Protein AF-A0A7I8ERW8-F1 (afdb_monomer_lite)

pLDDT: mean 75.4, std 16.13, range [42.84, 96.75]

Foldseek 3Di:
DVVVVVVVVVVVVVVVCPVVCDQCVPQDDQAQAPVHHDLVNLLVNLLSVLCVVVVHNDDDPVCVVVSNVSSVVSSVVVVVVRVPDDDPDHGDYPVVVVVVVVVVVCVVPVD

Secondary structure (DSSP, 8-state):
--HHHHHHHHHHHHHTTTTTTTTGGG----SSEESPPPHHHHHHHHHHHHHHHHS-SS--TTTHHHHHHHHHHHHHHHHHHHHH----SPPEEHHHHHHHHHHHHHHHH--

Sequence (111 aa):
MHLLRYVAERKRRVALTIEETCMCRNIKPLFNFEPPVTEDDIRSASLQFVRKVSGFNKPSKANEAAFLAAVDEIAAVTSNLLSSLETNAPPRNRAEEEALAQVRAAQRFSK

Structure (mmCIF, N/CA/C/O backbone):
data_AF-A0A7I8ERW8-F1
#
_entry.id   AF-A0A7I8ERW8-F1
#
loop_
_atom_site.group_PDB
_atom_site.id
_atom_site.type_symbol
_atom_site.label_atom_id
_atom_site.label_alt_id
_atom_site.label_comp_id
_atom_site.label_asym_id
_atom_site.label_entity_id
_atom_site.label_seq_id
_atom_site.pdbx_PDB_ins_code
_atom_site.Cartn_x
_atom_site.Cartn_y
_atom_site.Cartn_z
_atom_site.occupancy
_atom_site.B_iso_or_equiv
_atom_site.auth_seq_id
_atom_site.auth_comp_id
_atom_site.auth_asym_id
_atom_site.auth_atom_id
_atom_site.pdbx_PDB_model_num
ATOM 1 N N . MET A 1 1 ? 27.845 5.654 37.913 1.00 54.69 1 MET A N 1
ATOM 2 C CA . MET A 1 1 ? 28.327 4.849 36.762 1.00 54.69 1 MET A CA 1
ATOM 3 C C . MET A 1 1 ? 27.248 3.992 36.068 1.00 54.69 1 MET A C 1
ATOM 5 O O . MET A 1 1 ? 27.590 3.267 35.145 1.00 54.69 1 MET A O 1
ATOM 9 N N . HIS A 1 2 ? 25.953 4.103 36.415 1.00 54.03 2 HIS A N 1
ATOM 10 C CA . HIS A 1 2 ? 24.856 3.399 35.712 1.00 54.03 2 HIS A CA 1
ATOM 11 C C . HIS A 1 2 ? 24.077 4.286 34.719 1.00 54.03 2 HIS A C 1
ATOM 13 O O . HIS A 1 2 ? 23.661 3.818 33.664 1.00 54.03 2 HIS A O 1
ATOM 19 N N . LEU A 1 3 ? 23.950 5.589 34.997 1.00 53.38 3 LEU A N 1
ATOM 20 C CA . LEU A 1 3 ? 23.164 6.509 34.163 1.00 53.38 3 LEU A CA 1
ATOM 21 C C . LEU A 1 3 ? 23.802 6.780 32.786 1.00 53.38 3 LEU A C 1
ATOM 23 O O . LEU A 1 3 ? 23.107 6.886 31.780 1.00 53.38 3 LEU A O 1
ATOM 27 N N . LEU A 1 4 ? 25.136 6.828 32.720 1.00 53.00 4 LEU A N 1
ATOM 28 C CA . LEU A 1 4 ? 25.866 7.031 31.463 1.00 53.00 4 LEU A CA 1
ATOM 29 C C . LEU A 1 4 ? 25.778 5.809 30.535 1.00 53.00 4 LEU A C 1
ATOM 31 O O . LEU A 1 4 ? 25.710 5.975 29.319 1.00 53.00 4 LEU A O 1
ATOM 35 N N . ARG A 1 5 ? 25.699 4.592 31.097 1.00 55.12 5 ARG A N 1
ATOM 36 C CA . ARG A 1 5 ? 25.456 3.361 30.326 1.00 55.12 5 ARG A CA 1
ATOM 37 C C . ARG A 1 5 ? 24.033 3.330 29.773 1.00 55.12 5 ARG A C 1
ATOM 39 O O . ARG A 1 5 ? 23.873 3.075 28.588 1.00 55.12 5 ARG A O 1
ATOM 46 N N . TYR A 1 6 ? 23.034 3.734 30.563 1.00 51.66 6 TYR A N 1
ATOM 47 C CA . TYR A 1 6 ? 21.642 3.845 30.108 1.00 51.66 6 TYR A CA 1
ATOM 48 C C . TYR A 1 6 ? 21.466 4.845 28.951 1.00 51.66 6 TYR A C 1
ATOM 50 O O . TYR A 1 6 ? 20.807 4.541 27.958 1.00 51.66 6 TYR A O 1
ATOM 58 N N . VAL A 1 7 ? 22.088 6.028 29.025 1.00 53.44 7 VAL A N 1
ATOM 59 C CA . VAL A 1 7 ? 22.027 7.027 27.938 1.00 53.44 7 VAL A CA 1
ATOM 60 C C . VAL A 1 7 ? 22.772 6.544 26.684 1.00 53.44 7 VAL A C 1
ATOM 62 O O . VAL A 1 7 ? 22.296 6.774 25.570 1.00 53.44 7 VAL A O 1
ATOM 65 N N . ALA A 1 8 ? 23.891 5.828 26.835 1.00 52.03 8 ALA A N 1
ATOM 66 C CA . ALA A 1 8 ? 24.631 5.237 25.717 1.00 52.03 8 ALA A CA 1
ATOM 67 C C . ALA A 1 8 ? 23.882 4.056 25.061 1.00 52.03 8 ALA A C 1
ATOM 69 O O . ALA A 1 8 ? 23.830 3.962 23.834 1.00 52.03 8 ALA A O 1
ATOM 70 N N . GLU A 1 9 ? 23.240 3.196 25.854 1.00 49.62 9 GLU A N 1
ATOM 71 C CA . GLU A 1 9 ? 22.390 2.092 25.389 1.00 49.62 9 GLU A CA 1
ATOM 72 C C . GLU A 1 9 ? 21.111 2.604 24.714 1.00 49.62 9 GLU A C 1
ATOM 74 O O . GLU A 1 9 ? 20.694 2.071 23.684 1.00 49.62 9 GLU A O 1
ATOM 79 N N . ARG A 1 10 ? 20.528 3.700 25.217 1.00 48.06 10 ARG A N 1
ATOM 80 C CA . ARG A 1 10 ? 19.385 4.376 24.588 1.00 48.06 10 ARG A CA 1
ATOM 81 C C . ARG A 1 10 ? 19.774 5.040 23.263 1.00 48.06 10 ARG A C 1
ATOM 83 O O . ARG A 1 10 ? 19.028 4.915 22.297 1.00 48.06 10 ARG A O 1
ATOM 90 N N . LYS A 1 11 ? 20.954 5.671 23.170 1.00 42.91 11 LYS A N 1
ATOM 91 C CA . LYS A 1 11 ? 21.486 6.212 21.902 1.00 42.91 11 LYS A CA 1
ATOM 92 C C . LYS A 1 11 ? 21.768 5.117 20.864 1.00 42.91 11 LYS A C 1
ATOM 94 O O . LYS A 1 11 ? 21.465 5.328 19.694 1.00 42.91 11 LYS A O 1
ATOM 99 N N . ARG A 1 12 ? 22.264 3.938 21.271 1.00 44.75 12 ARG A N 1
ATOM 100 C CA . ARG A 1 12 ? 22.425 2.783 20.360 1.00 44.75 12 ARG A CA 1
ATOM 101 C C . ARG A 1 12 ? 21.091 2.211 19.877 1.00 44.75 12 ARG A C 1
ATOM 103 O O . ARG A 1 12 ? 20.984 1.850 18.712 1.00 44.75 12 ARG A O 1
ATOM 110 N N . ARG A 1 13 ? 20.063 2.175 20.735 1.00 43.12 13 ARG A N 1
ATOM 111 C CA . ARG A 1 13 ? 18.720 1.695 20.362 1.00 43.12 13 ARG A CA 1
ATOM 112 C C . ARG A 1 13 ? 18.009 2.630 19.375 1.00 43.12 13 ARG A C 1
ATOM 114 O O . ARG A 1 13 ? 17.276 2.156 18.521 1.00 43.12 13 ARG A O 1
ATOM 121 N N . VAL A 1 14 ? 18.262 3.939 19.462 1.00 46.88 14 VAL A N 1
ATOM 122 C CA . VAL A 1 14 ? 17.713 4.944 18.532 1.00 46.88 14 VAL A CA 1
ATOM 123 C C . VAL A 1 14 ? 18.411 4.906 17.164 1.00 46.88 14 VAL A C 1
ATOM 125 O O . VAL A 1 14 ? 17.751 5.099 16.148 1.00 46.88 14 VAL A O 1
ATOM 128 N N . ALA A 1 15 ? 19.711 4.599 17.103 1.00 42.84 15 ALA A N 1
ATOM 129 C CA . ALA A 1 15 ? 20.450 4.527 15.837 1.00 42.84 15 ALA A CA 1
ATOM 130 C C . ALA A 1 15 ? 19.991 3.372 14.920 1.00 42.84 15 ALA A C 1
ATOM 132 O O . ALA A 1 15 ? 19.903 3.570 13.713 1.00 42.84 15 ALA A O 1
ATOM 133 N N . LEU A 1 16 ? 19.610 2.215 15.479 1.00 46.38 16 LEU A N 1
ATOM 134 C CA . LEU A 1 16 ? 19.074 1.077 14.707 1.00 46.38 16 LEU A CA 1
ATOM 135 C C . LEU A 1 16 ? 17.663 1.321 14.139 1.00 46.38 16 LEU A C 1
ATOM 137 O O . LEU A 1 16 ? 17.261 0.645 13.204 1.00 46.38 16 LEU A O 1
ATOM 141 N N . THR A 1 17 ? 16.924 2.309 14.651 1.00 47.44 17 THR A N 1
ATOM 142 C CA . THR A 1 17 ? 15.575 2.664 14.159 1.00 47.44 17 THR A CA 1
ATOM 143 C C . THR A 1 17 ? 15.559 3.773 13.095 1.00 47.44 17 THR A C 1
ATOM 145 O O . THR A 1 17 ? 14.505 4.084 12.537 1.00 47.44 17 THR A O 1
ATOM 148 N N . ILE A 1 18 ? 16.698 4.416 12.807 1.00 47.62 18 ILE A N 1
ATOM 149 C CA . ILE A 1 18 ? 16.743 5.579 11.899 1.00 47.62 18 ILE A CA 1
ATOM 150 C C . ILE A 1 18 ? 16.834 5.167 10.415 1.00 47.62 18 ILE A C 1
ATOM 152 O O . ILE A 1 18 ? 16.300 5.885 9.571 1.00 47.62 18 ILE A O 1
ATOM 156 N N . GLU A 1 19 ? 17.376 3.991 10.072 1.00 45.91 19 GLU A N 1
ATOM 157 C CA . GLU A 1 19 ? 17.360 3.510 8.673 1.00 45.91 19 GLU A CA 1
ATOM 158 C C . GLU A 1 19 ? 15.970 3.039 8.192 1.00 45.91 19 GLU A C 1
ATOM 160 O O . GLU A 1 19 ? 15.644 3.161 7.008 1.00 45.91 19 GLU A O 1
ATOM 165 N N . GLU A 1 20 ? 15.093 2.587 9.095 1.00 50.09 20 GLU A N 1
ATOM 166 C CA . GLU A 1 20 ? 13.735 2.130 8.747 1.00 50.09 20 GLU A CA 1
ATOM 167 C C . GLU A 1 20 ? 12.708 3.269 8.587 1.00 50.09 20 GLU A C 1
ATOM 169 O O . GLU A 1 20 ? 11.660 3.100 7.961 1.00 50.09 20 GLU A O 1
ATOM 174 N N . THR A 1 21 ? 12.981 4.464 9.120 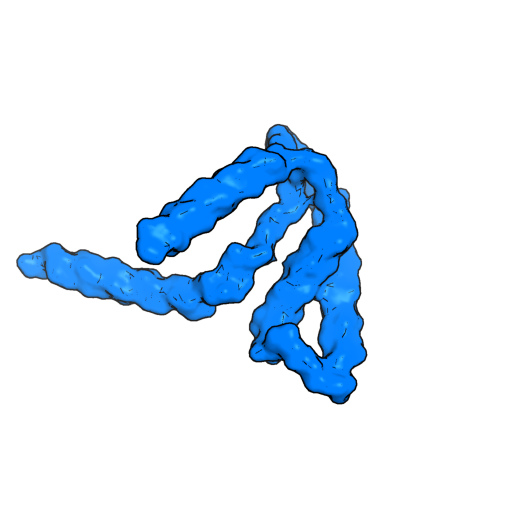1.00 48.59 21 THR A N 1
ATOM 175 C CA . THR A 1 21 ? 11.937 5.475 9.382 1.00 48.59 21 THR A CA 1
ATOM 176 C C . THR A 1 21 ? 11.770 6.562 8.318 1.00 48.59 21 THR A C 1
ATOM 178 O O . THR A 1 21 ? 10.854 7.378 8.432 1.00 48.59 21 THR A O 1
ATOM 181 N N . CYS A 1 22 ? 12.586 6.584 7.261 1.00 52.81 22 CYS A N 1
ATOM 182 C CA . CYS A 1 22 ? 12.524 7.651 6.253 1.00 52.81 22 CYS A CA 1
ATOM 183 C C . CYS A 1 22 ? 11.396 7.465 5.207 1.00 52.81 22 CYS A C 1
ATOM 185 O O . CYS A 1 22 ? 10.795 8.452 4.792 1.00 52.81 22 CYS A O 1
ATOM 187 N N . MET A 1 23 ? 11.032 6.228 4.825 1.00 53.75 23 MET A N 1
ATOM 188 C CA . MET A 1 23 ? 10.088 5.974 3.708 1.00 53.75 23 MET A CA 1
ATOM 189 C C . MET A 1 23 ? 8.859 5.130 4.066 1.00 53.75 23 MET A C 1
ATOM 191 O O . MET A 1 23 ? 7.760 5.430 3.603 1.00 53.75 23 MET A O 1
ATOM 195 N N . CYS A 1 24 ? 8.986 4.159 4.976 1.00 51.44 24 CYS A N 1
ATOM 196 C CA . CYS A 1 24 ? 7.839 3.385 5.472 1.00 51.44 24 CYS A CA 1
ATOM 197 C C . CYS A 1 24 ? 6.888 4.226 6.346 1.00 51.44 24 CYS A C 1
ATOM 199 O O . CYS A 1 24 ? 5.822 3.766 6.735 1.00 51.44 24 CYS A O 1
ATOM 201 N N . ARG A 1 25 ? 7.244 5.489 6.629 1.00 54.44 25 ARG A N 1
ATOM 202 C CA . ARG A 1 25 ? 6.441 6.436 7.414 1.00 54.44 25 ARG A CA 1
ATOM 203 C C . ARG A 1 25 ? 5.151 6.895 6.723 1.00 54.44 25 ARG A C 1
ATOM 205 O O . ARG A 1 25 ? 4.335 7.521 7.393 1.00 54.44 25 ARG A O 1
ATOM 212 N N . ASN A 1 26 ? 4.991 6.623 5.423 1.00 61.88 26 ASN A N 1
ATOM 213 C CA . ASN A 1 26 ? 3.840 7.058 4.623 1.00 61.88 26 ASN A CA 1
ATOM 214 C C . ASN A 1 26 ? 2.982 5.901 4.073 1.00 61.88 26 ASN A C 1
ATOM 216 O O . ASN A 1 26 ? 1.980 6.158 3.412 1.00 61.88 26 ASN A O 1
ATOM 220 N N . ILE A 1 27 ? 3.356 4.641 4.338 1.00 74.00 27 ILE A N 1
ATOM 221 C CA . ILE A 1 27 ? 2.501 3.483 4.049 1.00 74.00 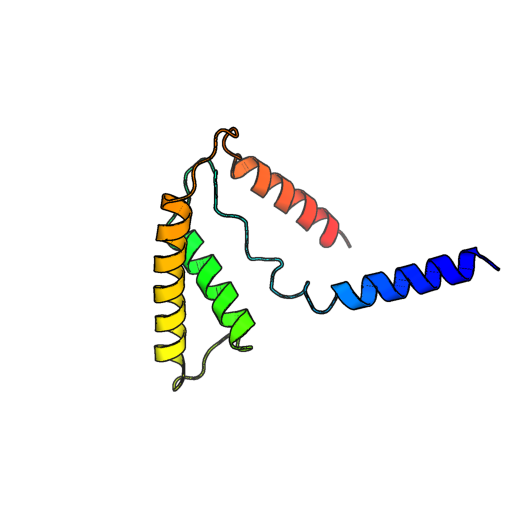27 ILE A CA 1
ATOM 222 C C . ILE A 1 27 ? 1.539 3.344 5.231 1.00 74.00 27 ILE A C 1
ATOM 224 O O . ILE A 1 27 ? 1.950 3.006 6.341 1.00 74.00 27 ILE A O 1
ATOM 228 N N . LYS A 1 28 ? 0.268 3.689 5.013 1.00 75.25 28 LYS A N 1
ATOM 229 C CA . LYS A 1 28 ? -0.773 3.644 6.045 1.00 75.25 28 LYS A CA 1
ATOM 230 C C . LYS A 1 28 ? -1.396 2.241 6.105 1.00 75.25 28 LYS A C 1
ATOM 232 O O . LYS A 1 28 ? -1.534 1.611 5.059 1.00 75.25 28 LYS A O 1
ATOM 237 N N . PRO A 1 29 ? -1.812 1.755 7.289 1.00 82.56 29 PRO A N 1
ATOM 238 C CA . PRO A 1 29 ? -2.709 0.607 7.372 1.00 82.56 29 PRO A CA 1
ATOM 239 C C . PRO A 1 29 ? -3.989 0.895 6.576 1.00 82.56 29 PRO A C 1
ATOM 241 O O . PRO A 1 29 ? -4.545 1.980 6.714 1.00 82.56 29 PRO A O 1
ATOM 244 N N . LEU A 1 30 ? -4.432 -0.058 5.753 1.00 84.81 30 LEU A N 1
ATOM 245 C CA . LEU A 1 30 ? -5.610 0.088 4.882 1.00 84.81 30 LEU A CA 1
ATOM 246 C C . LEU A 1 30 ? -6.814 -0.761 5.327 1.00 84.81 30 LEU A C 1
ATOM 248 O O . LEU A 1 30 ? -7.927 -0.544 4.860 1.00 84.81 30 LEU A O 1
ATOM 252 N N . 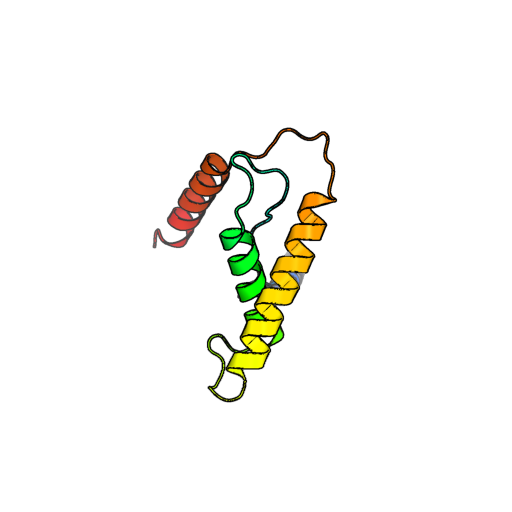PHE A 1 31 ? -6.602 -1.720 6.231 1.00 84.25 31 PHE A N 1
ATOM 253 C CA . PHE A 1 31 ? -7.628 -2.659 6.683 1.00 84.25 31 PHE A CA 1
ATOM 254 C C . PHE A 1 31 ? -8.557 -2.059 7.750 1.00 84.25 31 PHE A C 1
ATOM 256 O O . PHE A 1 31 ? -8.091 -1.348 8.643 1.00 84.25 31 PHE A O 1
ATOM 263 N N . ASN A 1 32 ? -9.843 -2.426 7.694 1.00 80.88 32 ASN A N 1
ATOM 264 C CA . ASN A 1 32 ? -10.877 -2.098 8.683 1.00 80.88 32 ASN A CA 1
ATOM 265 C C . ASN A 1 32 ? -11.119 -0.589 8.881 1.00 80.88 32 ASN A C 1
ATOM 267 O O . ASN A 1 32 ? -11.105 -0.099 10.011 1.00 80.88 32 ASN A O 1
ATOM 271 N N . PHE A 1 33 ? -11.305 0.147 7.782 1.00 80.38 33 PHE A N 1
ATOM 272 C CA . PHE A 1 33 ? -11.608 1.581 7.792 1.00 80.38 33 PHE A CA 1
ATOM 273 C C . PHE A 1 33 ? -13.025 1.887 7.309 1.00 80.38 33 PHE A C 1
ATOM 275 O O . PHE A 1 33 ? -13.526 1.230 6.399 1.00 80.38 33 PHE A O 1
ATOM 282 N N . GLU A 1 34 ? -13.614 2.943 7.871 1.00 73.25 34 GLU A N 1
ATOM 283 C CA . GLU A 1 34 ? -14.858 3.551 7.402 1.00 73.25 34 GLU A CA 1
ATOM 284 C C . GLU A 1 34 ? -14.604 5.027 7.026 1.00 73.25 34 GLU A C 1
ATOM 286 O O . GLU A 1 34 ? -14.069 5.781 7.853 1.00 73.25 34 GLU A O 1
ATOM 291 N N . PRO A 1 35 ? -14.924 5.464 5.788 1.00 73.69 35 PRO A N 1
ATOM 292 C CA . PRO A 1 35 ? -15.379 4.673 4.632 1.00 73.69 35 PRO A CA 1
ATOM 293 C C . PRO A 1 35 ? -14.335 3.640 4.142 1.00 73.69 35 PRO A C 1
ATOM 295 O O . PRO A 1 35 ? -13.144 3.779 4.456 1.00 73.69 35 PRO A O 1
ATOM 298 N N . PRO A 1 36 ? -14.769 2.601 3.393 1.00 76.50 36 PRO A N 1
ATOM 299 C CA . PRO A 1 36 ? -13.900 1.515 2.945 1.00 76.50 36 PRO A CA 1
ATOM 300 C C . PRO A 1 36 ? -12.749 2.018 2.076 1.00 76.50 36 PRO A C 1
ATOM 302 O O . PRO A 1 36 ? -12.799 3.105 1.493 1.00 76.50 36 PRO A O 1
ATOM 305 N N . VAL A 1 37 ? -11.685 1.215 2.004 1.00 83.19 37 VAL A N 1
ATOM 306 C CA . VAL A 1 37 ? -10.504 1.578 1.226 1.00 83.19 37 VAL A CA 1
ATOM 307 C C . VAL A 1 37 ? -10.810 1.671 -0.264 1.00 83.19 37 VAL A C 1
ATOM 309 O O . VAL A 1 37 ? -11.539 0.842 -0.801 1.00 83.19 37 VAL A O 1
ATOM 312 N N . THR A 1 38 ? -10.246 2.682 -0.925 1.00 87.31 38 THR A N 1
ATOM 313 C CA . THR A 1 38 ? -10.374 2.848 -2.376 1.00 87.31 38 THR A CA 1
ATOM 314 C C . THR A 1 38 ? -9.213 2.176 -3.105 1.00 87.31 38 THR A C 1
ATOM 316 O O . THR A 1 38 ? -8.128 2.001 -2.545 1.00 87.31 38 THR A O 1
ATOM 319 N N . GLU A 1 39 ? -9.414 1.841 -4.379 1.00 87.00 39 GLU A N 1
ATOM 320 C CA . GLU A 1 39 ? -8.358 1.292 -5.241 1.00 87.00 39 GLU A CA 1
ATOM 321 C C . GLU A 1 39 ? -7.159 2.255 -5.353 1.00 87.00 39 GLU A C 1
ATOM 323 O O . GLU A 1 39 ? -6.005 1.829 -5.349 1.00 87.00 39 GLU A O 1
ATOM 328 N N . ASP A 1 40 ? -7.410 3.570 -5.358 1.00 87.38 40 ASP A N 1
ATOM 329 C CA . ASP A 1 40 ? -6.365 4.599 -5.394 1.00 87.38 40 ASP A CA 1
ATOM 330 C C . ASP A 1 40 ? -5.491 4.604 -4.133 1.00 87.38 40 ASP A C 1
ATOM 332 O O . ASP A 1 40 ? -4.276 4.822 -4.219 1.00 87.38 40 ASP A O 1
ATOM 336 N N . ASP A 1 41 ? -6.072 4.324 -2.962 1.00 86.44 41 ASP A N 1
ATOM 337 C CA . ASP A 1 41 ? -5.322 4.183 -1.709 1.00 86.44 41 ASP A CA 1
ATOM 338 C C . ASP A 1 41 ? -4.388 2.966 -1.768 1.00 86.44 41 ASP A C 1
ATOM 340 O O . ASP A 1 41 ? -3.216 3.046 -1.380 1.00 86.44 41 ASP A O 1
ATOM 344 N N . ILE A 1 42 ? -4.892 1.847 -2.297 1.00 90.56 42 ILE A N 1
ATOM 345 C CA . ILE A 1 42 ? -4.134 0.603 -2.477 1.00 90.56 42 ILE A CA 1
ATOM 346 C C . ILE A 1 42 ? -3.000 0.814 -3.484 1.00 90.56 42 ILE A C 1
ATOM 348 O O . ILE A 1 42 ? -1.841 0.475 -3.210 1.00 90.56 42 ILE A O 1
ATOM 352 N N . ARG A 1 43 ? -3.298 1.436 -4.629 1.00 91.38 43 ARG A N 1
ATOM 353 C CA . ARG A 1 43 ? -2.310 1.784 -5.656 1.00 91.38 43 ARG A CA 1
ATOM 354 C C . ARG A 1 43 ? -1.243 2.724 -5.100 1.00 91.38 43 ARG A C 1
ATOM 356 O O . ARG A 1 43 ? -0.053 2.530 -5.349 1.00 91.38 43 ARG A O 1
ATOM 363 N N . SER A 1 44 ? -1.643 3.712 -4.303 1.00 89.62 44 SER A N 1
ATOM 364 C CA . SER A 1 44 ? -0.725 4.656 -3.661 1.00 89.62 44 SER A CA 1
ATOM 365 C C . SER A 1 44 ? 0.200 3.967 -2.658 1.00 89.62 44 SER A C 1
ATOM 367 O O . SER A 1 44 ? 1.401 4.246 -2.645 1.00 89.62 44 SER A O 1
ATOM 369 N N . ALA A 1 45 ? -0.316 3.041 -1.845 1.00 90.00 45 ALA A N 1
ATOM 370 C CA . ALA A 1 45 ? 0.502 2.239 -0.937 1.00 90.00 45 ALA A CA 1
ATOM 371 C C . ALA A 1 45 ? 1.498 1.354 -1.707 1.00 90.00 45 ALA A C 1
ATOM 373 O O . ALA A 1 45 ? 2.688 1.326 -1.378 1.00 90.00 45 ALA A O 1
ATOM 374 N N . SER A 1 46 ? 1.034 0.717 -2.782 1.00 91.56 46 SER A N 1
ATOM 375 C CA . SER A 1 46 ? 1.845 -0.124 -3.670 1.00 91.56 46 SER A CA 1
ATOM 376 C C . SER A 1 46 ? 2.968 0.676 -4.336 1.00 91.56 46 SER A C 1
ATOM 378 O O . SER A 1 46 ? 4.123 0.254 -4.339 1.00 91.56 46 SER A O 1
ATOM 380 N N . LEU A 1 47 ? 2.681 1.897 -4.794 1.00 90.31 47 LEU A N 1
ATOM 381 C CA . LEU A 1 47 ? 3.683 2.818 -5.331 1.00 90.31 47 LEU A CA 1
ATOM 382 C C . LEU A 1 47 ? 4.789 3.127 -4.314 1.00 90.31 47 LEU A C 1
ATOM 384 O O . LEU A 1 47 ? 5.971 3.120 -4.659 1.00 90.31 47 LEU A O 1
ATOM 388 N N . GLN A 1 48 ? 4.428 3.406 -3.060 1.00 89.75 48 GLN A N 1
ATOM 389 C CA . GLN A 1 48 ? 5.418 3.684 -2.014 1.00 89.75 48 GLN A CA 1
ATOM 390 C C . GLN A 1 48 ? 6.269 2.452 -1.692 1.00 89.75 48 GLN A C 1
ATOM 392 O O . GLN A 1 48 ? 7.478 2.582 -1.485 1.00 89.75 48 GLN A O 1
ATOM 397 N N . PHE A 1 49 ? 5.668 1.260 -1.710 1.00 88.06 49 PHE A N 1
ATOM 398 C CA . PHE A 1 49 ? 6.397 0.004 -1.570 1.00 88.06 49 PHE A CA 1
ATOM 399 C C . PHE A 1 49 ? 7.422 -0.177 -2.698 1.00 88.06 49 PHE A C 1
ATOM 401 O O . PHE A 1 49 ? 8.608 -0.362 -2.423 1.00 88.06 49 PHE A O 1
ATOM 408 N N . VAL A 1 50 ? 7.010 -0.026 -3.962 1.00 90.19 50 VAL A N 1
ATOM 409 C CA . VAL A 1 50 ? 7.912 -0.183 -5.115 1.00 90.19 50 VAL A CA 1
ATOM 410 C C . VAL A 1 50 ? 9.029 0.861 -5.096 1.00 90.19 50 VAL A C 1
ATOM 412 O O . VAL A 1 50 ? 10.184 0.520 -5.348 1.00 90.19 50 VAL A O 1
ATOM 415 N N . ARG A 1 51 ? 8.755 2.114 -4.710 1.00 88.69 51 ARG A N 1
ATOM 416 C CA . ARG A 1 51 ? 9.803 3.139 -4.522 1.00 88.69 51 ARG A CA 1
ATOM 417 C C . ARG A 1 51 ? 10.830 2.732 -3.473 1.00 88.69 51 ARG A C 1
ATOM 419 O O . ARG A 1 51 ? 12.026 2.939 -3.670 1.00 88.69 51 ARG A O 1
ATOM 426 N N . LYS A 1 52 ? 10.378 2.144 -2.364 1.00 85.62 52 LYS A N 1
ATOM 427 C CA . LYS A 1 52 ? 11.268 1.700 -1.290 1.00 85.62 52 LYS A CA 1
ATOM 428 C C . LYS A 1 52 ? 12.134 0.522 -1.725 1.00 85.62 52 LYS A C 1
ATOM 430 O O . LYS A 1 52 ? 13.329 0.539 -1.446 1.00 85.62 52 LYS A O 1
ATOM 435 N N . VAL A 1 53 ? 11.547 -0.466 -2.395 1.00 87.50 53 VAL A N 1
ATOM 436 C CA . VAL A 1 53 ? 12.270 -1.660 -2.858 1.00 87.50 53 VAL A CA 1
ATOM 437 C C . VAL A 1 53 ? 13.242 -1.317 -3.985 1.00 87.50 53 VAL A C 1
ATOM 439 O O . VAL A 1 53 ? 14.377 -1.778 -3.978 1.00 87.50 53 VAL A O 1
ATOM 442 N N . SER A 1 54 ? 12.822 -0.477 -4.931 1.00 85.00 54 SER A N 1
ATOM 443 C CA . SER A 1 54 ? 13.650 -0.110 -6.085 1.00 85.00 54 SER A CA 1
ATOM 444 C C . SER A 1 54 ? 14.726 0.933 -5.768 1.00 85.00 54 SER A C 1
ATOM 446 O O . SER A 1 54 ? 15.707 1.025 -6.496 1.00 85.00 54 SER A O 1
ATOM 448 N N . GLY A 1 55 ? 14.555 1.740 -4.716 1.00 84.00 55 GLY A N 1
ATOM 449 C CA . GLY A 1 55 ? 15.487 2.813 -4.357 1.00 84.00 55 GLY A CA 1
ATOM 450 C C . GLY A 1 55 ? 15.386 4.068 -5.235 1.00 84.00 55 GLY A C 1
ATOM 451 O O . GLY A 1 55 ? 16.108 5.036 -4.995 1.00 84.00 55 GLY A O 1
ATOM 452 N N . PHE A 1 56 ? 14.475 4.100 -6.213 1.00 78.00 56 PHE A N 1
ATOM 453 C CA . PHE A 1 56 ? 14.242 5.257 -7.078 1.00 78.00 56 PHE A CA 1
ATOM 454 C C . PHE A 1 56 ? 12.865 5.869 -6.800 1.00 78.00 56 PHE A C 1
ATOM 456 O O . PHE A 1 56 ? 11.850 5.178 -6.771 1.00 78.00 56 PHE A O 1
ATOM 463 N N . ASN A 1 57 ? 12.803 7.194 -6.639 1.00 79.19 57 ASN A N 1
ATOM 464 C CA . ASN A 1 57 ? 11.523 7.906 -6.498 1.00 79.19 57 ASN A CA 1
ATOM 465 C C . ASN A 1 57 ? 10.826 8.098 -7.862 1.00 79.19 57 ASN A C 1
ATOM 467 O O . ASN A 1 57 ? 9.598 8.026 -7.972 1.00 79.19 57 ASN A O 1
ATOM 471 N N . LYS A 1 58 ? 11.634 8.301 -8.909 1.00 81.38 58 LYS A N 1
ATOM 472 C CA . LYS A 1 58 ? 11.206 8.411 -10.303 1.00 81.38 58 LYS A CA 1
ATOM 473 C C . LYS A 1 58 ? 11.993 7.394 -11.140 1.00 81.38 58 LYS A C 1
ATOM 475 O O . LYS A 1 58 ? 13.221 7.500 -11.165 1.00 81.38 58 LYS A O 1
ATOM 480 N N . PRO A 1 59 ? 11.333 6.425 -11.797 1.00 84.25 59 PRO A N 1
ATOM 481 C CA . PRO A 1 59 ? 12.024 5.480 -12.662 1.00 84.25 59 PRO A CA 1
ATOM 482 C C . PRO A 1 59 ? 12.613 6.193 -13.889 1.00 84.25 59 PRO A C 1
ATOM 484 O O . PRO A 1 59 ? 12.128 7.239 -14.325 1.00 84.25 59 PRO A O 1
ATOM 487 N N . SER A 1 60 ? 13.680 5.625 -14.449 1.00 87.31 60 SER A N 1
ATOM 488 C CA . SER A 1 60 ? 14.175 6.015 -15.771 1.00 87.31 60 SER A CA 1
ATOM 489 C C . SER A 1 60 ? 13.209 5.524 -16.856 1.00 87.31 60 SER A C 1
ATOM 491 O O . SER A 1 60 ? 12.492 4.548 -16.642 1.00 87.31 60 SER A O 1
ATOM 493 N N . LYS A 1 61 ? 13.233 6.136 -18.050 1.00 86.75 61 LYS A N 1
ATOM 494 C CA . LYS A 1 61 ? 12.376 5.721 -19.184 1.00 86.75 61 LYS A CA 1
ATOM 495 C C . LYS A 1 61 ? 12.4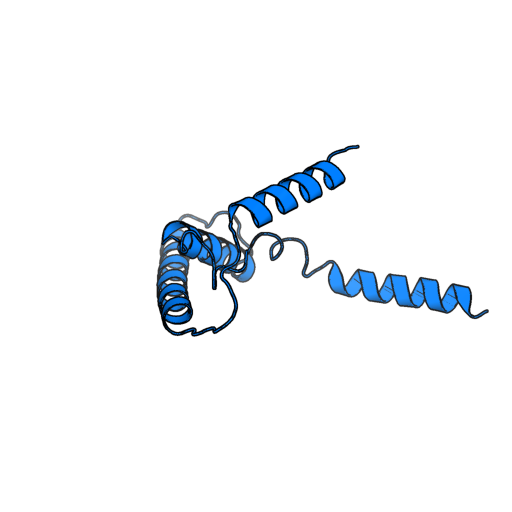96 4.229 -19.522 1.00 86.75 61 LYS A C 1
ATOM 497 O O . LYS A 1 61 ? 11.528 3.618 -19.946 1.00 86.75 61 LYS A O 1
ATOM 502 N N . ALA A 1 62 ? 13.679 3.644 -19.326 1.00 88.81 62 ALA A N 1
ATOM 503 C CA . ALA A 1 62 ? 13.919 2.225 -19.584 1.00 88.81 62 ALA A CA 1
ATOM 504 C C . ALA A 1 62 ? 13.234 1.303 -18.558 1.00 88.81 62 ALA A C 1
ATOM 506 O O . ALA A 1 62 ? 12.798 0.215 -18.911 1.00 88.81 62 ALA A O 1
ATOM 507 N N . ASN A 1 63 ? 13.116 1.746 -17.302 1.00 89.06 63 ASN A N 1
ATOM 508 C CA . ASN A 1 63 ? 12.575 0.945 -16.201 1.00 89.06 63 ASN A CA 1
ATOM 509 C C . ASN A 1 63 ? 11.114 1.287 -15.874 1.00 89.06 63 ASN A C 1
ATOM 511 O O . ASN A 1 63 ? 10.522 0.656 -15.005 1.00 89.06 63 ASN A O 1
ATOM 515 N N . GLU A 1 64 ? 10.534 2.284 -16.543 1.00 90.81 64 GLU A N 1
ATOM 516 C CA . GLU A 1 64 ? 9.187 2.787 -16.271 1.00 90.81 64 GLU A CA 1
ATOM 517 C C . GLU A 1 64 ? 8.119 1.704 -16.448 1.00 90.81 64 GLU A C 1
ATOM 519 O O . GLU A 1 64 ? 7.287 1.527 -15.564 1.00 90.81 64 GLU A O 1
ATOM 524 N N . ALA A 1 65 ? 8.197 0.915 -17.524 1.00 92.38 65 ALA A N 1
ATOM 525 C CA . ALA A 1 65 ? 7.248 -0.169 -17.774 1.00 92.38 65 ALA A CA 1
ATOM 526 C C . ALA A 1 65 ? 7.285 -1.244 -16.673 1.00 92.38 65 ALA A C 1
ATOM 528 O O . ALA A 1 65 ? 6.244 -1.609 -16.135 1.00 92.38 65 ALA A O 1
ATOM 529 N N . ALA A 1 66 ? 8.482 -1.702 -16.289 1.00 93.12 66 ALA A N 1
ATOM 530 C CA . ALA A 1 66 ? 8.648 -2.694 -15.225 1.00 93.12 66 ALA A CA 1
ATOM 531 C C . ALA A 1 66 ? 8.215 -2.145 -13.855 1.00 93.12 66 ALA A C 1
ATOM 533 O O . ALA A 1 66 ? 7.610 -2.853 -13.056 1.00 93.12 66 ALA A O 1
ATOM 534 N N . PHE A 1 67 ? 8.500 -0.868 -13.595 1.00 92.81 67 PHE A N 1
ATOM 535 C CA . PHE A 1 67 ? 8.108 -0.196 -12.363 1.00 92.81 67 PHE A CA 1
ATOM 536 C C . PHE A 1 67 ? 6.583 -0.095 -12.243 1.00 92.81 67 PHE A C 1
ATOM 538 O O . PHE A 1 67 ? 6.036 -0.418 -11.193 1.00 92.81 67 PHE A O 1
ATOM 545 N N . LEU A 1 68 ? 5.894 0.340 -13.303 1.00 92.00 68 LEU A N 1
ATOM 546 C CA . LEU A 1 68 ? 4.436 0.469 -13.305 1.00 92.00 68 LEU A CA 1
ATOM 547 C C . LEU A 1 68 ? 3.747 -0.895 -13.205 1.00 92.00 68 LEU A C 1
ATOM 549 O O . LEU A 1 68 ? 2.846 -1.039 -12.384 1.00 92.00 68 LEU A O 1
ATOM 553 N N . ALA A 1 69 ? 4.232 -1.902 -13.938 1.00 94.75 69 ALA A N 1
ATOM 554 C CA . ALA A 1 69 ? 3.717 -3.267 -13.842 1.00 94.75 69 ALA A CA 1
ATOM 555 C C . ALA A 1 69 ? 3.814 -3.816 -12.408 1.00 94.75 69 ALA A C 1
ATOM 557 O O . ALA A 1 69 ? 2.835 -4.326 -11.872 1.00 94.75 69 ALA A O 1
ATOM 558 N N . ALA A 1 70 ? 4.956 -3.620 -11.737 1.00 95.06 70 ALA A N 1
ATOM 559 C CA . ALA A 1 70 ? 5.120 -4.038 -10.347 1.00 95.06 70 ALA A CA 1
ATOM 560 C C . ALA A 1 70 ? 4.142 -3.328 -9.394 1.00 95.06 70 ALA A C 1
ATOM 562 O O . ALA A 1 70 ? 3.635 -3.943 -8.459 1.00 95.06 70 ALA A O 1
ATOM 563 N N . VAL A 1 71 ? 3.862 -2.037 -9.612 1.00 93.56 71 VAL A N 1
ATOM 564 C CA . VAL A 1 71 ? 2.866 -1.302 -8.812 1.00 93.56 71 VAL A CA 1
ATOM 565 C C . VAL A 1 71 ? 1.472 -1.898 -8.998 1.00 93.56 71 VAL A C 1
ATOM 567 O O . VAL A 1 71 ? 0.764 -2.073 -8.007 1.00 93.56 71 VAL A O 1
ATOM 570 N N . ASP A 1 72 ? 1.095 -2.221 -10.235 1.00 95.12 72 ASP A N 1
ATOM 571 C CA . ASP A 1 72 ? -0.218 -2.778 -10.569 1.00 95.12 72 ASP A CA 1
ATOM 572 C C . ASP A 1 72 ? -0.407 -4.185 -9.981 1.00 95.12 72 ASP A C 1
ATOM 574 O O . ASP A 1 72 ? -1.433 -4.470 -9.362 1.00 95.12 72 ASP A O 1
ATOM 578 N N . GLU A 1 73 ? 0.604 -5.050 -10.095 1.00 96.75 73 GLU A N 1
ATOM 579 C CA . GLU A 1 73 ? 0.572 -6.405 -9.530 1.00 96.75 73 GLU A CA 1
ATOM 580 C C . GLU A 1 73 ? 0.449 -6.385 -8.003 1.00 96.75 73 GLU A C 1
ATOM 582 O O . GLU A 1 73 ? -0.356 -7.114 -7.419 1.00 96.75 73 GLU A O 1
ATOM 587 N N . ILE A 1 74 ? 1.212 -5.514 -7.341 1.00 94.12 74 ILE A N 1
ATOM 588 C CA . ILE A 1 74 ? 1.164 -5.381 -5.884 1.00 94.12 74 ILE A CA 1
ATOM 589 C C . ILE A 1 74 ? -0.177 -4.800 -5.440 1.00 94.12 74 ILE A C 1
ATOM 591 O O . ILE A 1 74 ? -0.710 -5.242 -4.419 1.00 94.12 74 ILE A O 1
ATOM 595 N N . ALA A 1 75 ? -0.756 -3.871 -6.204 1.00 94.12 75 ALA A N 1
ATOM 596 C CA . ALA A 1 75 ? -2.087 -3.352 -5.919 1.00 94.12 75 ALA A CA 1
ATOM 597 C C . ALA A 1 75 ? -3.140 -4.469 -5.975 1.00 94.12 75 ALA A C 1
ATOM 599 O O . ALA A 1 75 ? -3.901 -4.633 -5.022 1.00 94.12 75 ALA A O 1
ATOM 600 N N . ALA A 1 76 ? -3.105 -5.312 -7.012 1.00 94.44 76 ALA A N 1
ATOM 601 C CA . ALA A 1 76 ? -4.015 -6.448 -7.145 1.00 94.44 76 ALA A CA 1
ATOM 602 C C . ALA A 1 76 ? -3.861 -7.460 -5.994 1.00 94.44 76 ALA A C 1
ATOM 604 O O . ALA A 1 76 ? -4.848 -7.863 -5.375 1.00 94.44 76 ALA A O 1
ATOM 605 N N . VAL A 1 77 ? -2.623 -7.838 -5.647 1.00 95.62 77 VAL A N 1
ATOM 606 C CA . VAL A 1 77 ? -2.351 -8.743 -4.514 1.00 95.62 77 VAL A CA 1
ATOM 607 C C . VAL A 1 77 ? -2.830 -8.138 -3.191 1.00 95.62 77 VAL A C 1
ATOM 609 O O . VAL A 1 77 ? -3.418 -8.837 -2.367 1.00 95.62 77 VAL A O 1
ATOM 612 N N . THR A 1 78 ? -2.621 -6.837 -2.992 1.00 92.56 78 THR A N 1
ATOM 613 C CA . THR A 1 78 ? -3.053 -6.129 -1.780 1.00 92.56 78 THR A CA 1
ATOM 614 C C . THR A 1 78 ? -4.576 -6.055 -1.688 1.00 92.56 78 THR A C 1
ATOM 616 O O . THR A 1 78 ? -5.124 -6.274 -0.611 1.00 92.56 78 THR A O 1
ATOM 619 N N . SER A 1 79 ? -5.268 -5.802 -2.800 1.00 91.12 79 SER A N 1
ATOM 620 C CA . SER A 1 79 ? -6.735 -5.792 -2.864 1.00 91.12 79 SER A CA 1
ATOM 621 C C . SER A 1 79 ? -7.322 -7.158 -2.490 1.00 91.12 79 SER A C 1
ATOM 623 O O . SER A 1 79 ? -8.207 -7.253 -1.632 1.00 91.12 79 SER A O 1
ATOM 625 N N . ASN A 1 80 ? -6.739 -8.235 -3.025 1.00 92.00 80 ASN A N 1
ATOM 626 C CA . ASN A 1 80 ? -7.112 -9.606 -2.670 1.00 92.00 80 ASN A CA 1
ATOM 627 C C . ASN A 1 80 ? -6.873 -9.899 -1.183 1.00 92.00 80 ASN A C 1
ATOM 629 O O . ASN A 1 80 ? -7.745 -10.457 -0.518 1.00 92.00 80 ASN A O 1
ATOM 633 N N . LEU A 1 81 ? -5.721 -9.483 -0.644 1.00 91.94 81 LEU A N 1
ATOM 634 C CA . LEU A 1 81 ? -5.416 -9.625 0.779 1.00 91.94 81 LEU A CA 1
ATOM 635 C C . LEU A 1 81 ? -6.468 -8.913 1.633 1.00 91.94 81 LEU A C 1
ATOM 637 O O . LEU A 1 81 ? -7.056 -9.540 2.507 1.00 91.94 81 LEU A O 1
ATOM 641 N N . LEU A 1 82 ? -6.737 -7.633 1.369 1.00 89.31 82 LEU A N 1
ATOM 642 C CA . LEU A 1 82 ? -7.693 -6.843 2.148 1.00 89.31 82 LEU A CA 1
ATOM 643 C C . LEU A 1 82 ? -9.112 -7.412 2.091 1.00 89.31 82 LEU A C 1
ATOM 645 O O . LEU A 1 82 ? -9.806 -7.373 3.102 1.00 89.31 82 LEU A O 1
ATOM 649 N N . SER A 1 83 ? -9.509 -7.979 0.951 1.00 86.81 83 SER A N 1
ATOM 650 C CA . SER A 1 83 ? -10.809 -8.641 0.784 1.00 86.81 83 SER A CA 1
ATOM 651 C C . SER A 1 83 ? -10.904 -9.976 1.533 1.00 86.81 83 SER A C 1
ATOM 653 O O . SER A 1 83 ? -11.996 -10.391 1.903 1.00 86.81 83 SER A O 1
ATOM 655 N N . SER A 1 84 ? -9.774 -10.656 1.753 1.00 88.94 84 SER A N 1
ATOM 656 C CA . SER A 1 84 ? -9.711 -11.943 2.465 1.00 88.94 84 SER A CA 1
ATOM 657 C C . SER A 1 84 ? -9.591 -11.818 3.986 1.00 88.94 84 SER A C 1
ATOM 659 O O . SER A 1 84 ? -9.740 -12.806 4.702 1.00 88.94 84 SER A O 1
ATOM 661 N N . LEU A 1 85 ? -9.266 -10.625 4.487 1.00 88.69 85 LEU A N 1
ATOM 662 C CA . LEU A 1 85 ? -9.095 -10.390 5.913 1.00 88.69 85 LEU A CA 1
ATOM 663 C C . LEU A 1 85 ? -10.457 -10.180 6.580 1.00 88.69 85 LEU A C 1
ATOM 665 O O . LEU A 1 85 ? -11.220 -9.294 6.207 1.00 88.69 85 LEU A O 1
ATOM 669 N N . GLU A 1 86 ? -10.723 -10.952 7.629 1.00 84.31 86 GLU A N 1
ATOM 670 C CA . GLU A 1 86 ? -11.911 -10.812 8.469 1.00 84.31 86 GLU A CA 1
ATOM 671 C C . GLU A 1 86 ? -11.529 -10.234 9.834 1.00 84.31 86 GLU A C 1
ATOM 673 O O . GLU A 1 86 ? -10.465 -10.523 10.388 1.00 84.31 86 GLU A O 1
ATOM 678 N N . THR A 1 87 ? -12.395 -9.398 10.403 1.00 81.81 87 THR A N 1
ATOM 679 C CA . THR A 1 87 ? -12.203 -8.870 11.754 1.00 81.81 87 THR A CA 1
ATOM 680 C C . THR A 1 87 ? -13.532 -8.641 12.446 1.00 81.81 87 THR A C 1
ATOM 682 O O . THR A 1 87 ? -14.498 -8.195 11.837 1.00 81.81 87 THR A O 1
ATOM 685 N N . ASN A 1 88 ? -13.547 -8.908 13.750 1.00 78.69 88 ASN A N 1
ATOM 686 C CA . ASN A 1 88 ? -14.668 -8.598 14.637 1.00 78.69 88 ASN A CA 1
ATOM 687 C C . ASN A 1 88 ? -14.481 -7.249 15.354 1.00 78.69 88 ASN A C 1
ATOM 689 O O . ASN A 1 88 ? -15.297 -6.872 16.193 1.00 78.69 88 ASN A O 1
ATOM 693 N N . ALA A 1 89 ? -13.373 -6.547 15.093 1.00 79.00 89 ALA A N 1
ATOM 694 C CA . ALA A 1 89 ? -13.094 -5.255 15.703 1.00 79.00 89 ALA A CA 1
ATOM 695 C C . ALA A 1 89 ? -13.943 -4.150 15.051 1.00 79.00 89 ALA A C 1
ATOM 697 O O . ALA A 1 89 ? -14.111 -4.171 13.830 1.00 79.00 89 ALA A O 1
ATOM 698 N N . PRO A 1 90 ? -14.417 -3.154 15.823 1.00 76.19 90 PRO A N 1
ATOM 699 C CA . PRO A 1 90 ? -15.136 -2.021 15.253 1.00 76.19 90 PRO A CA 1
ATOM 700 C C . PRO A 1 90 ? -14.266 -1.297 14.209 1.00 76.19 90 PRO A C 1
ATOM 702 O O . PRO A 1 90 ? -13.039 -1.235 14.379 1.00 76.19 90 PRO A O 1
ATOM 705 N N . PRO A 1 91 ? -14.869 -0.775 13.128 1.00 77.31 91 PRO A N 1
ATOM 706 C CA . PRO A 1 91 ? -14.133 -0.093 12.073 1.00 77.31 91 PRO A CA 1
ATOM 707 C C . PRO A 1 91 ? -13.435 1.159 12.609 1.00 77.31 91 PRO A C 1
ATOM 709 O O . PRO A 1 91 ? -13.949 1.872 13.472 1.00 77.31 91 PRO A O 1
ATOM 712 N N . ARG A 1 92 ? -12.232 1.430 12.097 1.00 76.00 92 ARG A N 1
ATOM 713 C CA . ARG A 1 92 ? -11.478 2.649 12.404 1.00 76.00 92 ARG A CA 1
ATOM 714 C C . ARG A 1 92 ? -11.993 3.788 11.535 1.00 76.00 92 ARG A C 1
ATOM 716 O O . ARG A 1 92 ? -12.084 3.660 10.315 1.00 76.00 92 ARG A O 1
ATOM 723 N N . ASN A 1 93 ? -12.276 4.927 12.153 1.00 76.50 93 ASN A N 1
ATOM 724 C CA . ASN A 1 93 ? -12.731 6.107 11.432 1.00 76.50 93 ASN A CA 1
ATOM 725 C C . ASN A 1 93 ? -11.551 6.797 10.726 1.00 76.50 93 ASN A C 1
ATOM 727 O O . ASN A 1 93 ? -10.577 7.203 11.369 1.00 76.50 93 ASN A O 1
ATOM 731 N N . ARG A 1 94 ? -11.639 6.958 9.397 1.00 71.12 94 ARG A N 1
ATOM 732 C CA . ARG A 1 94 ? -10.613 7.672 8.613 1.00 71.12 94 ARG A CA 1
ATOM 733 C C . ARG A 1 94 ? -10.441 9.123 9.055 1.00 71.12 94 ARG A C 1
ATOM 735 O O . ARG A 1 94 ? -9.307 9.583 9.170 1.00 71.12 94 ARG A O 1
ATOM 742 N N . ALA A 1 95 ? -11.538 9.825 9.331 1.00 71.44 95 ALA A N 1
ATOM 743 C CA . ALA A 1 95 ? -11.510 11.244 9.681 1.00 71.44 95 ALA A CA 1
ATOM 744 C C . ALA A 1 95 ? -10.770 11.488 11.006 1.00 71.44 95 ALA A C 1
ATOM 746 O O . ALA A 1 95 ? -10.042 12.470 11.153 1.00 71.44 95 ALA A O 1
ATOM 747 N N . GLU A 1 96 ? -10.898 10.564 11.959 1.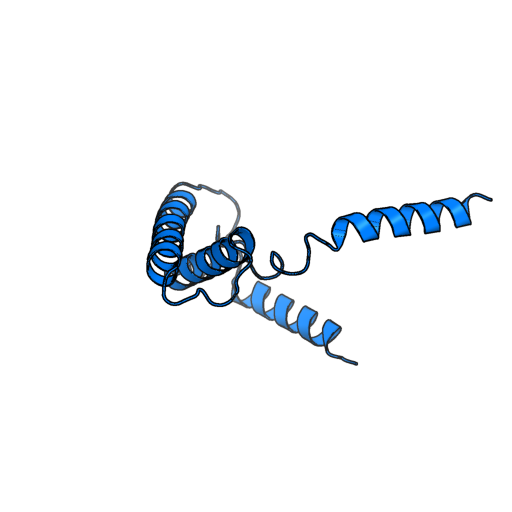00 69.94 96 GLU A N 1
ATOM 748 C CA . GLU A 1 96 ? -10.199 10.634 13.244 1.00 69.94 96 GLU A CA 1
ATOM 749 C C . GLU A 1 96 ? -8.691 10.394 13.085 1.00 69.94 96 GLU A C 1
ATOM 751 O O . GLU A 1 96 ? -7.882 11.126 13.658 1.00 69.94 96 GLU A O 1
ATOM 756 N N . GLU A 1 97 ? -8.285 9.424 12.260 1.00 68.25 97 GLU A N 1
ATOM 757 C CA . GLU A 1 97 ? -6.866 9.178 11.959 1.00 68.25 97 GLU A CA 1
ATOM 758 C C . GLU A 1 97 ? -6.226 10.340 11.190 1.00 68.25 97 GLU A C 1
ATOM 760 O O . GLU A 1 97 ? -5.071 10.694 11.441 1.00 68.25 97 GLU A O 1
ATOM 765 N N . GLU A 1 98 ? -6.968 10.975 10.282 1.00 68.62 98 GLU A N 1
ATOM 766 C CA . GLU A 1 98 ? -6.522 12.175 9.574 1.00 68.62 98 GLU A CA 1
ATOM 767 C C . GLU A 1 98 ? -6.374 13.370 10.516 1.00 68.62 98 GLU A C 1
ATOM 769 O O . GLU A 1 98 ? -5.347 14.050 10.472 1.00 68.62 98 GLU A O 1
ATOM 774 N N . ALA A 1 99 ? -7.329 13.588 11.423 1.00 71.50 99 ALA A N 1
ATOM 775 C CA . ALA A 1 99 ? -7.236 14.629 12.444 1.00 71.50 99 ALA A CA 1
ATOM 776 C C . ALA A 1 99 ? -6.028 14.398 13.371 1.00 71.50 99 ALA A C 1
ATOM 778 O O . ALA A 1 99 ? -5.232 15.310 13.612 1.00 71.50 99 ALA A O 1
ATOM 779 N N . LEU A 1 100 ? -5.813 13.159 13.823 1.00 70.44 100 LEU A N 1
ATOM 780 C CA . LEU A 1 100 ? -4.628 12.780 14.596 1.00 70.44 100 LEU A CA 1
ATOM 781 C C . LEU A 1 100 ? -3.334 12.991 13.798 1.00 70.44 100 LEU A C 1
ATOM 783 O O . LEU A 1 100 ? -2.325 13.432 14.357 1.00 70.44 100 LEU A O 1
ATOM 787 N N . ALA A 1 101 ? -3.338 12.701 12.495 1.00 69.75 101 ALA A N 1
ATOM 788 C CA . ALA A 1 101 ? -2.198 12.947 11.621 1.00 69.75 101 ALA A CA 1
ATOM 789 C C . ALA A 1 101 ? -1.903 14.447 11.475 1.00 69.75 101 ALA A C 1
ATOM 791 O O . ALA A 1 101 ? -0.734 14.831 11.546 1.00 69.75 101 ALA A O 1
ATOM 792 N N . GLN A 1 102 ? -2.930 15.290 11.346 1.00 70.62 102 GLN A N 1
ATOM 793 C CA . GLN A 1 102 ? -2.788 16.747 11.296 1.00 70.62 102 GLN A CA 1
ATOM 794 C C . GLN A 1 102 ? -2.228 17.305 12.608 1.00 70.62 102 GLN A C 1
ATOM 796 O O . GLN A 1 102 ? -1.282 18.088 12.577 1.00 70.62 102 GLN A O 1
ATOM 801 N N . VAL A 1 103 ? -2.715 16.835 13.762 1.00 75.19 103 VAL A N 1
ATOM 802 C CA . VAL A 1 103 ? -2.175 17.221 15.079 1.00 75.19 103 VAL A CA 1
ATOM 803 C C . VAL A 1 103 ? -0.700 16.823 15.206 1.00 75.19 103 VAL A C 1
ATOM 805 O O . VAL A 1 103 ? 0.138 17.636 15.601 1.00 75.19 103 VAL A O 1
ATOM 808 N N . ARG A 1 104 ? -0.342 15.593 14.811 1.00 75.12 104 ARG A N 1
ATOM 809 C CA . ARG A 1 104 ? 1.058 15.128 14.800 1.00 75.12 104 ARG A CA 1
ATOM 810 C C . ARG A 1 104 ? 1.926 15.926 13.823 1.00 75.12 104 ARG A C 1
ATOM 812 O O . ARG A 1 104 ? 3.103 16.140 14.103 1.00 75.12 104 ARG A O 1
ATOM 819 N N . ALA A 1 105 ? 1.386 16.334 12.675 1.00 73.06 105 ALA A N 1
ATOM 820 C CA . ALA A 1 105 ? 2.094 17.166 11.706 1.00 73.06 105 ALA A CA 1
ATOM 821 C C . ALA A 1 105 ? 2.338 18.570 12.271 1.00 73.06 105 ALA A C 1
ATOM 823 O O . ALA A 1 105 ? 3.477 19.027 12.264 1.00 73.06 105 ALA A O 1
ATOM 824 N N . ALA A 1 106 ? 1.319 19.203 12.855 1.00 74.12 106 ALA A N 1
ATOM 825 C CA . ALA A 1 106 ? 1.443 20.502 13.510 1.00 74.12 106 ALA A CA 1
ATOM 826 C C . ALA A 1 106 ? 2.530 20.484 14.598 1.00 74.12 106 ALA A C 1
ATOM 828 O O . ALA A 1 106 ? 3.400 21.348 14.607 1.00 74.12 106 ALA A O 1
ATOM 829 N N . GLN A 1 107 ? 2.584 19.440 15.433 1.00 75.88 107 GLN A N 1
ATOM 830 C CA . GLN A 1 107 ? 3.653 19.262 16.429 1.00 75.88 107 GLN A CA 1
ATOM 831 C C . GLN A 1 107 ? 5.062 19.167 15.817 1.00 75.88 107 GLN A C 1
ATOM 833 O O . GLN A 1 107 ? 6.033 19.584 16.444 1.00 75.88 107 GLN A O 1
ATOM 838 N N . ARG A 1 108 ? 5.195 18.610 14.606 1.00 69.75 108 ARG A N 1
ATOM 839 C CA . ARG A 1 108 ? 6.485 18.485 13.904 1.00 69.75 108 ARG A CA 1
ATOM 840 C C . ARG A 1 108 ? 6.932 19.792 13.252 1.00 69.75 108 ARG A C 1
ATOM 842 O O . ARG A 1 108 ? 8.132 20.034 13.198 1.00 69.75 108 ARG A O 1
ATOM 849 N N . PHE A 1 109 ? 5.992 20.593 12.753 1.00 69.00 109 PHE A N 1
ATOM 850 C CA . PHE A 1 109 ? 6.265 21.825 12.003 1.00 69.00 109 PHE A CA 1
ATOM 851 C C . PHE A 1 109 ? 6.132 23.107 12.839 1.00 69.00 109 PHE A C 1
ATOM 853 O O . PHE A 1 109 ? 6.351 24.190 12.315 1.00 69.00 109 PHE A O 1
ATOM 860 N N . SER A 1 110 ? 5.798 23.009 14.130 1.00 66.25 110 SER A N 1
ATOM 861 C CA . SER A 1 110 ? 5.644 24.155 15.042 1.00 66.25 110 SER A CA 1
ATOM 862 C C . SER A 1 110 ? 6.982 24.774 15.499 1.00 66.25 110 SER A C 1
ATOM 864 O O . SER A 1 110 ? 7.110 25.168 16.660 1.00 66.25 110 SER A O 1
ATOM 866 N N . LYS A 1 111 ? 7.991 24.849 14.625 1.00 53.66 111 LYS A N 1
ATOM 867 C CA . LYS A 1 111 ? 9.295 25.452 14.922 1.00 53.66 111 LYS A CA 1
ATOM 868 C C . LYS A 1 111 ? 9.708 26.447 13.851 1.00 53.66 111 LYS A C 1
ATOM 870 O O . LYS A 1 111 ? 9.522 26.115 12.662 1.00 53.66 111 LYS A O 1
#

Radius of g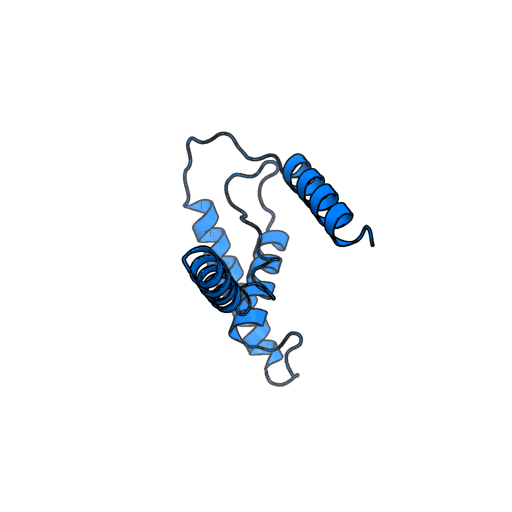yration: 18.74 Å; chains: 1; bounding box: 44×37×56 Å